Protein AF-A0A971VJX9-F1 (afdb_monomer)

pLDDT: mean 90.26, std 12.74, range [41.47, 98.25]

Radius of gyration: 16.62 Å; Cα contacts (8 Å, |Δi|>4): 174; chains: 1; bounding box: 34×35×49 Å

Structure (mmCIF, N/CA/C/O backbone):
data_AF-A0A971VJX9-F1
#
_entry.id   AF-A0A971VJX9-F1
#
loop_
_atom_site.group_PDB
_atom_site.id
_atom_site.type_symbol
_atom_site.label_atom_id
_atom_site.label_alt_id
_atom_site.label_comp_id
_atom_site.label_asym_id
_atom_site.label_entity_id
_atom_site.label_seq_id
_atom_site.pdbx_PDB_ins_code
_atom_site.Cartn_x
_atom_site.Cartn_y
_atom_site.Cartn_z
_atom_site.occupancy
_atom_site.B_iso_or_eq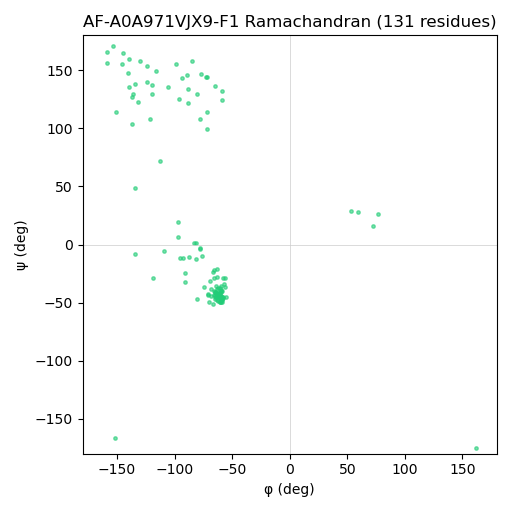uiv
_atom_site.auth_seq_id
_atom_site.auth_comp_id
_atom_site.auth_asym_id
_atom_site.auth_atom_id
_atom_site.pdbx_PDB_model_num
ATOM 1 N N . ARG A 1 1 ? 0.805 -12.327 -1.665 1.00 41.47 1 ARG A N 1
ATOM 2 C CA . ARG A 1 1 ? -0.560 -11.823 -1.393 1.00 41.47 1 ARG A CA 1
ATOM 3 C C . ARG A 1 1 ? -0.485 -11.025 -0.122 1.00 41.47 1 ARG A C 1
ATOM 5 O O . ARG A 1 1 ? -0.266 -11.629 0.917 1.00 41.47 1 ARG A O 1
ATOM 12 N N . ILE A 1 2 ? -0.407 -9.714 -0.258 1.00 41.81 2 ILE A N 1
ATOM 13 C CA . ILE A 1 2 ? 0.174 -8.849 0.754 1.00 41.81 2 ILE A CA 1
ATOM 14 C C . ILE A 1 2 ? -0.530 -7.497 0.624 1.00 41.81 2 ILE A C 1
ATOM 16 O O . ILE A 1 2 ? -0.345 -6.870 -0.411 1.00 41.81 2 ILE A O 1
ATOM 20 N N . PRO A 1 3 ? -1.311 -7.032 1.602 1.00 43.47 3 PRO A N 1
ATOM 21 C CA . PRO A 1 3 ? -1.567 -5.611 1.745 1.00 43.47 3 PRO A CA 1
ATOM 22 C C . PRO A 1 3 ? -0.372 -4.916 2.376 1.00 43.47 3 PRO A C 1
ATOM 24 O O . PRO A 1 3 ? 0.306 -5.531 3.194 1.00 43.47 3 PRO A O 1
ATOM 27 N N . THR A 1 4 ? -0.137 -3.666 1.980 1.00 43.75 4 THR A N 1
ATOM 28 C CA . THR A 1 4 ? 0.813 -2.742 2.608 1.00 43.75 4 THR A CA 1
ATOM 29 C C . THR A 1 4 ? 0.035 -1.695 3.395 1.00 43.75 4 THR A C 1
ATOM 31 O O . THR A 1 4 ? -0.963 -1.180 2.892 1.00 43.75 4 THR A O 1
ATOM 34 N N . PHE A 1 5 ? 0.478 -1.386 4.616 1.00 48.16 5 PHE A N 1
ATOM 35 C CA . PHE A 1 5 ? -0.195 -0.445 5.513 1.00 48.16 5 PHE A CA 1
ATOM 36 C C . PHE A 1 5 ? 0.706 0.739 5.878 1.00 48.16 5 PHE A C 1
ATOM 38 O O . PHE A 1 5 ? 1.831 0.539 6.337 1.00 48.16 5 PHE A O 1
ATOM 45 N N . ILE A 1 6 ? 0.190 1.963 5.719 1.00 50.81 6 ILE A N 1
ATOM 46 C CA . 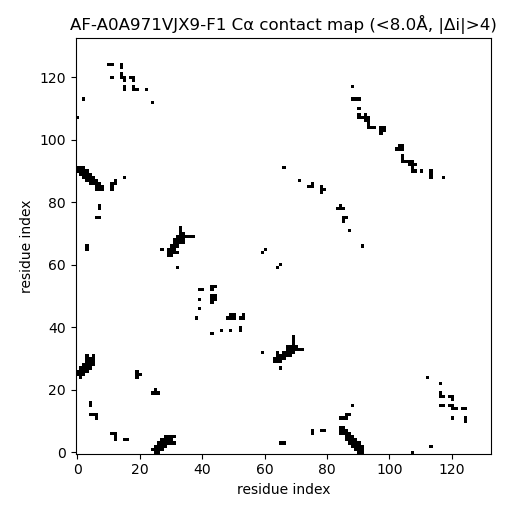ILE A 1 6 ? 0.835 3.226 6.124 1.00 50.81 6 ILE A CA 1
ATOM 47 C C . ILE A 1 6 ? -0.231 4.153 6.706 1.00 50.81 6 ILE A C 1
ATOM 49 O O . ILE A 1 6 ? -1.395 4.108 6.300 1.00 50.81 6 ILE A O 1
ATOM 53 N N . SER A 1 7 ? 0.150 4.984 7.675 1.00 49.06 7 SER A N 1
ATOM 54 C CA . SER A 1 7 ? -0.714 6.030 8.214 1.00 49.06 7 SER A CA 1
ATOM 55 C C . SER A 1 7 ? 0.076 7.136 8.901 1.00 49.06 7 SER A C 1
ATOM 57 O O . SER A 1 7 ? 1.162 6.905 9.427 1.00 49.06 7 SER A O 1
ATOM 59 N N . SER A 1 8 ? -0.538 8.316 8.969 1.00 50.66 8 SER A N 1
ATOM 60 C CA . SER A 1 8 ? -0.103 9.471 9.753 1.00 50.66 8 SER A CA 1
ATOM 61 C C . SER A 1 8 ? -0.378 9.361 11.263 1.00 50.66 8 SER A C 1
ATOM 63 O O . SER A 1 8 ? 0.106 10.194 12.030 1.00 50.66 8 SER A O 1
ATOM 65 N N . ARG A 1 9 ? -1.150 8.364 11.726 1.00 62.94 9 ARG A N 1
ATOM 66 C CA . ARG A 1 9 ? -1.413 8.115 13.157 1.00 62.94 9 ARG A CA 1
ATOM 67 C C . ARG A 1 9 ? -1.406 6.615 13.476 1.00 62.94 9 ARG A C 1
ATOM 69 O O . ARG A 1 9 ? -2.083 5.872 12.772 1.00 62.94 9 ARG A O 1
ATOM 76 N N . PRO A 1 10 ? -0.766 6.158 14.575 1.00 73.31 10 PRO A N 1
ATOM 77 C CA . PRO A 1 10 ? -0.574 4.726 14.848 1.00 73.31 10 PRO A CA 1
ATOM 78 C C . PRO A 1 10 ? -1.859 3.890 14.927 1.00 73.31 10 PRO A C 1
ATOM 80 O O . PRO A 1 10 ? -1.836 2.710 14.598 1.00 73.31 10 PRO A O 1
ATOM 83 N N . ALA A 1 11 ? -2.990 4.485 15.322 1.00 82.94 11 ALA A N 1
ATOM 84 C CA . ALA A 1 11 ? -4.238 3.753 15.552 1.00 82.94 11 ALA A CA 1
ATOM 85 C C . ALA A 1 11 ? -4.796 3.049 14.298 1.00 82.94 11 ALA A C 1
ATOM 87 O O . ALA A 1 11 ? -5.227 1.901 14.377 1.00 82.94 11 ALA A O 1
ATOM 88 N N . VAL A 1 12 ? -4.773 3.707 13.133 1.00 88.38 12 VAL A N 1
ATOM 89 C CA . VAL A 1 12 ? -5.331 3.138 11.891 1.00 88.38 12 VAL A CA 1
ATOM 90 C C . VAL A 1 12 ? -4.546 1.913 11.387 1.00 88.38 12 VAL A C 1
ATOM 92 O O . VAL A 1 12 ? -5.166 0.873 11.173 1.00 88.38 12 VAL A O 1
ATOM 95 N N . PRO A 1 13 ? -3.208 1.955 11.226 1.00 87.81 13 PRO A N 1
ATOM 96 C CA . PRO A 1 13 ? -2.444 0.822 10.721 1.00 87.81 13 PRO A CA 1
ATOM 97 C C . PRO A 1 13 ? -2.415 -0.323 11.736 1.00 87.81 13 PRO A C 1
ATOM 99 O O . PRO A 1 13 ? -2.439 -1.475 11.319 1.00 87.81 13 PRO A O 1
ATOM 102 N N . ILE A 1 14 ? -2.444 -0.042 13.047 1.00 91.12 14 ILE A N 1
ATOM 103 C CA . ILE A 1 14 ? -2.589 -1.081 14.080 1.00 91.12 14 ILE A CA 1
ATOM 104 C C . ILE A 1 14 ? -3.917 -1.824 13.904 1.00 91.12 14 ILE A C 1
ATOM 106 O O . ILE A 1 14 ? -3.917 -3.049 13.814 1.00 91.12 14 ILE A O 1
ATOM 110 N N . SER A 1 15 ? -5.031 -1.100 13.768 1.00 93.81 15 SER A N 1
ATOM 111 C CA . SER A 1 15 ? -6.352 -1.710 13.573 1.00 93.81 15 SER A CA 1
ATOM 112 C C . SER A 1 15 ? -6.438 -2.531 12.272 1.00 93.81 15 SER A C 1
ATOM 114 O O . SER A 1 15 ? -7.039 -3.612 12.239 1.00 93.81 15 SER A O 1
ATOM 116 N N . LEU A 1 16 ? -5.792 -2.066 11.198 1.00 94.00 16 LEU A N 1
ATOM 117 C CA . LEU A 1 16 ? -5.679 -2.813 9.941 1.00 94.00 16 LEU A CA 1
ATOM 118 C C . LEU A 1 16 ? -4.856 -4.100 10.114 1.00 94.00 16 LEU A C 1
ATOM 120 O O . LEU A 1 16 ? -5.273 -5.164 9.653 1.00 94.00 16 LEU A O 1
ATOM 124 N N . ILE A 1 17 ? -3.728 -4.031 10.829 1.00 93.56 17 ILE A N 1
ATOM 125 C CA . ILE A 1 17 ? -2.885 -5.189 11.158 1.00 93.56 17 ILE A CA 1
ATOM 126 C C . ILE A 1 17 ? -3.661 -6.210 11.997 1.00 93.56 17 ILE A C 1
ATOM 128 O O . ILE A 1 17 ? -3.603 -7.405 11.715 1.00 93.56 17 ILE A O 1
ATOM 132 N N . GLU A 1 18 ? -4.398 -5.769 13.015 1.00 94.94 18 GLU A N 1
ATOM 133 C CA . GLU A 1 18 ? -5.230 -6.641 13.853 1.00 94.94 18 GLU A CA 1
ATOM 134 C C . GLU A 1 18 ? -6.314 -7.348 13.034 1.00 94.94 18 GLU A C 1
ATOM 136 O O . GLU A 1 18 ? -6.497 -8.562 13.154 1.00 94.94 18 GLU A O 1
ATOM 141 N N . SER A 1 19 ? -6.975 -6.613 12.138 1.00 95.19 19 SER A N 1
ATOM 142 C CA . SER A 1 19 ? -8.012 -7.151 11.249 1.00 95.19 19 SER A CA 1
ATOM 143 C C . SER A 1 19 ? -7.438 -8.167 10.254 1.00 95.19 19 SER A C 1
ATOM 145 O O . SER A 1 19 ? -8.021 -9.235 10.038 1.00 95.19 19 SER A O 1
ATOM 147 N N . ALA A 1 20 ? -6.248 -7.896 9.708 1.00 93.94 20 ALA A N 1
ATOM 148 C CA . ALA A 1 20 ? -5.530 -8.824 8.837 1.00 93.94 20 ALA A CA 1
ATOM 149 C C . ALA A 1 20 ? -5.079 -10.094 9.584 1.00 93.94 20 ALA A C 1
ATOM 151 O O . ALA A 1 20 ? -5.277 -11.204 9.080 1.00 93.94 20 ALA A O 1
ATOM 152 N N . LYS A 1 21 ? -4.545 -9.953 10.810 1.00 95.00 21 LYS A N 1
ATOM 153 C CA . LYS A 1 21 ? -4.171 -11.078 11.688 1.00 95.00 21 LYS A CA 1
ATOM 154 C C . LYS A 1 21 ? -5.374 -11.964 12.009 1.00 95.00 21 LYS A C 1
ATOM 156 O O . LYS A 1 21 ? -5.282 -13.182 11.861 1.00 95.00 21 LYS A O 1
ATOM 161 N N . LYS A 1 22 ? -6.507 -11.367 12.395 1.00 95.50 22 LYS A N 1
ATOM 162 C CA . LYS A 1 22 ? -7.759 -12.087 12.689 1.00 95.50 22 LYS A CA 1
ATOM 163 C C . LYS A 1 22 ? -8.263 -12.869 11.476 1.00 95.50 22 LYS A C 1
ATOM 165 O O . LYS A 1 22 ? -8.682 -14.014 11.614 1.00 95.50 22 LYS A O 1
ATOM 170 N N . SER A 1 23 ? -8.155 -12.270 10.293 1.00 92.50 23 SER A N 1
ATOM 171 C CA . SER A 1 23 ? -8.557 -12.886 9.024 1.00 92.50 23 SER A CA 1
ATOM 172 C C . SER A 1 23 ? -7.544 -13.908 8.490 1.00 92.50 23 SER A C 1
ATOM 174 O O . SER A 1 23 ? -7.804 -14.543 7.472 1.00 92.50 23 SER A O 1
ATOM 176 N N . LYS A 1 24 ? -6.388 -14.081 9.156 1.00 93.31 24 LYS A N 1
ATOM 177 C CA . LYS A 1 24 ? -5.281 -14.971 8.750 1.00 93.31 24 LYS A CA 1
ATOM 178 C C . LYS A 1 24 ? -4.791 -14.722 7.317 1.00 93.31 24 LYS A C 1
ATOM 180 O O . LYS A 1 24 ? -4.287 -15.626 6.651 1.00 93.31 24 LYS A O 1
ATOM 185 N N . ILE A 1 25 ? -4.920 -13.486 6.841 1.00 89.06 25 ILE A N 1
ATOM 186 C CA . ILE A 1 25 ? -4.453 -13.077 5.516 1.00 89.06 25 ILE A CA 1
ATOM 187 C C . ILE A 1 25 ? -2.997 -12.636 5.645 1.00 89.06 25 ILE A C 1
ATOM 189 O O . ILE A 1 25 ? -2.644 -11.892 6.556 1.00 89.06 25 ILE A O 1
ATOM 193 N N . LYS A 1 26 ? -2.129 -13.088 4.735 1.00 90.62 26 LYS A N 1
ATOM 194 C CA . LYS A 1 26 ? -0.736 -12.626 4.678 1.00 90.62 26 LYS A CA 1
ATOM 195 C C . LYS A 1 26 ? -0.703 -11.137 4.329 1.00 90.62 26 LYS A C 1
ATOM 197 O O . LYS A 1 26 ? -1.396 -10.726 3.407 1.00 90.62 26 LYS A O 1
ATOM 202 N N . TYR A 1 27 ? 0.131 -10.365 5.023 1.00 91.81 27 TYR A N 1
ATOM 203 C CA . TYR A 1 27 ? 0.296 -8.924 4.822 1.00 91.81 27 TYR A CA 1
ATOM 204 C C . TYR A 1 27 ? 1.735 -8.455 5.047 1.00 91.81 27 TYR A C 1
ATOM 206 O O . TYR A 1 27 ? 2.550 -9.183 5.617 1.00 91.81 27 TYR A O 1
ATOM 214 N N . HIS A 1 28 ? 2.039 -7.241 4.588 1.00 92.81 28 HIS A N 1
ATOM 215 C CA . HIS A 1 28 ? 3.284 -6.513 4.823 1.00 92.81 28 HIS A CA 1
ATOM 216 C C . HIS A 1 28 ? 2.947 -5.099 5.311 1.00 92.81 28 HIS A C 1
ATOM 218 O O . HIS A 1 28 ? 1.839 -4.594 5.175 1.00 92.81 28 HIS A O 1
ATOM 224 N N . VAL A 1 29 ? 3.889 -4.463 5.982 1.00 91.81 29 VAL A N 1
ATOM 225 C CA . VAL A 1 29 ? 3.726 -3.114 6.525 1.00 91.81 29 VAL A CA 1
ATOM 226 C C . VAL A 1 29 ? 5.011 -2.392 6.184 1.00 91.81 29 VAL A C 1
ATOM 228 O O . VAL A 1 29 ? 6.085 -2.935 6.434 1.00 91.81 29 VAL A O 1
ATOM 231 N N . GLY A 1 30 ? 4.917 -1.211 5.588 1.00 91.31 30 GLY A N 1
ATOM 232 C CA . GLY A 1 30 ? 6.095 -0.483 5.137 1.00 91.31 30 GLY A CA 1
ATOM 233 C C . GLY A 1 30 ? 5.743 0.592 4.125 1.00 91.31 30 GLY A C 1
ATOM 234 O O . GLY A 1 30 ? 4.572 0.836 3.858 1.00 91.31 30 GLY A O 1
ATOM 235 N N . VAL A 1 31 ? 6.772 1.236 3.585 1.00 93.00 31 VAL A N 1
ATOM 236 C CA . VAL A 1 31 ? 6.639 2.379 2.677 1.00 93.00 31 VAL A CA 1
ATOM 237 C C . VAL A 1 31 ? 6.129 1.936 1.301 1.00 93.00 31 VAL A C 1
ATOM 239 O O . VAL A 1 31 ? 6.485 0.865 0.813 1.00 93.00 31 VAL A O 1
ATOM 242 N N . ILE A 1 32 ? 5.305 2.780 0.683 1.00 95.06 32 ILE A N 1
ATOM 243 C CA . ILE A 1 32 ? 4.831 2.678 -0.699 1.00 95.06 32 ILE A CA 1
ATOM 244 C C . ILE A 1 32 ? 5.195 3.971 -1.415 1.00 95.06 32 ILE A C 1
ATOM 246 O O . ILE A 1 32 ? 5.324 5.025 -0.788 1.00 95.06 32 ILE A O 1
ATOM 250 N N . GLN A 1 33 ? 5.344 3.882 -2.725 1.00 97.06 33 GLN A N 1
ATOM 251 C CA . GLN A 1 33 ? 5.601 5.026 -3.576 1.00 97.06 33 GLN A CA 1
ATOM 252 C C . GLN A 1 33 ? 4.282 5.515 -4.178 1.00 97.06 33 GLN A C 1
ATOM 254 O O . GLN A 1 33 ? 3.586 4.742 -4.827 1.00 97.06 33 GLN A O 1
ATOM 259 N N . SER A 1 34 ? 3.973 6.799 -3.991 1.00 97.25 34 SER A N 1
ATOM 260 C CA . SER A 1 34 ? 2.911 7.485 -4.736 1.00 97.25 34 SER A CA 1
ATOM 261 C C . SER A 1 34 ? 3.498 8.180 -5.963 1.00 97.25 34 SER A C 1
ATOM 263 O O . SER A 1 34 ? 4.607 8.723 -5.903 1.00 97.25 34 SER A O 1
ATOM 265 N N . LYS A 1 35 ? 2.756 8.192 -7.069 1.00 97.62 35 LYS A N 1
ATOM 266 C CA . LYS A 1 35 ? 3.142 8.847 -8.328 1.00 97.62 35 LYS A CA 1
ATOM 267 C C . LYS A 1 35 ? 1.921 9.419 -9.048 1.00 97.62 35 LYS A C 1
ATOM 269 O O . LYS A 1 35 ? 0.834 8.869 -8.940 1.00 97.62 35 LYS A O 1
ATOM 274 N N . ASP A 1 36 ? 2.141 10.431 -9.883 1.00 97.69 36 ASP A N 1
ATOM 275 C CA . ASP A 1 36 ? 1.070 11.043 -10.688 1.00 97.69 36 ASP A CA 1
ATOM 276 C C . ASP A 1 36 ? 0.971 10.463 -12.110 1.00 97.69 36 ASP A C 1
ATOM 278 O O . ASP A 1 36 ? 0.003 10.708 -12.825 1.00 97.69 36 ASP A O 1
ATOM 282 N N . SER A 1 37 ? 1.970 9.687 -12.544 1.00 97.00 37 SER A N 1
ATOM 283 C CA . SER A 1 37 ? 2.012 9.088 -13.882 1.00 97.00 37 SER A CA 1
ATOM 284 C C . SER A 1 37 ? 2.108 7.573 -13.798 1.00 97.00 37 SER A C 1
ATOM 286 O O . SER A 1 37 ? 3.164 7.024 -13.484 1.00 97.00 37 SER A O 1
ATOM 288 N N . PHE A 1 38 ? 1.009 6.896 -14.134 1.00 96.50 38 PHE A N 1
ATOM 289 C CA . PHE A 1 38 ? 0.961 5.438 -14.243 1.00 96.50 38 PHE A CA 1
ATOM 290 C C . PHE A 1 38 ? 1.955 4.909 -15.288 1.00 96.50 38 PHE A C 1
ATOM 292 O O . PHE A 1 38 ? 2.774 4.043 -14.997 1.00 96.50 38 PHE A O 1
ATOM 299 N N . TYR A 1 39 ? 1.958 5.488 -16.493 1.00 97.19 39 TYR A N 1
ATOM 300 C CA . TYR A 1 39 ? 2.873 5.067 -17.562 1.00 97.19 39 TYR A CA 1
ATOM 301 C C . TYR A 1 39 ? 4.345 5.358 -17.243 1.00 97.19 39 TYR A C 1
ATOM 303 O O . TYR A 1 39 ? 5.221 4.642 -17.724 1.00 97.19 39 TYR A O 1
ATOM 311 N N . GLY A 1 40 ? 4.615 6.327 -16.361 1.00 97.25 40 GLY A N 1
ATOM 312 C CA . GLY A 1 40 ? 5.960 6.586 -15.853 1.00 97.25 40 GLY A CA 1
ATOM 313 C C . GLY A 1 40 ? 6.538 5.449 -15.001 1.00 97.25 40 GLY A C 1
ATOM 314 O O . GLY A 1 40 ? 7.755 5.359 -14.891 1.00 97.25 40 GLY A O 1
ATOM 315 N N . GLU A 1 41 ? 5.704 4.579 -14.420 1.00 95.94 41 GLU A N 1
ATOM 316 C CA . GLU A 1 41 ? 6.156 3.370 -13.710 1.00 95.94 41 GLU A CA 1
ATOM 317 C C . GLU A 1 41 ? 6.480 2.226 -14.675 1.00 95.94 41 GLU A C 1
ATOM 319 O O . GLU A 1 41 ? 7.520 1.583 -14.540 1.00 95.94 41 GLU A O 1
ATOM 324 N N . HIS A 1 42 ? 5.593 1.963 -15.639 1.00 95.12 42 HIS A N 1
ATOM 325 C CA . HIS A 1 42 ? 5.685 0.765 -16.478 1.00 95.12 42 HIS A CA 1
ATOM 326 C C . HIS A 1 42 ? 6.494 0.947 -17.763 1.00 95.12 42 HIS A C 1
ATOM 328 O O . HIS A 1 42 ? 6.964 -0.040 -18.321 1.00 95.12 42 HIS A O 1
ATOM 334 N N . GLN A 1 43 ? 6.617 2.177 -18.267 1.00 96.12 43 GLN A N 1
ATOM 335 C CA . GLN A 1 43 ? 7.357 2.491 -19.496 1.00 96.12 43 GLN A CA 1
ATOM 336 C C . GLN A 1 43 ? 8.269 3.716 -19.310 1.00 96.12 43 GLN A C 1
ATOM 338 O O . GLN A 1 43 ? 8.229 4.641 -20.133 1.00 96.12 43 GLN A O 1
ATOM 343 N N . PRO A 1 44 ? 9.076 3.780 -18.229 1.00 96.69 44 PRO A N 1
ATOM 344 C CA . PRO A 1 44 ? 9.871 4.961 -17.898 1.00 96.69 44 PRO A CA 1
ATOM 345 C C . PRO A 1 44 ? 10.810 5.378 -19.038 1.00 96.69 44 PRO A C 1
ATOM 347 O O . PRO A 1 44 ? 11.003 6.569 -19.265 1.00 96.69 44 PRO A O 1
ATOM 350 N N . GLU A 1 45 ? 11.340 4.426 -19.807 1.00 96.50 45 GLU A N 1
ATOM 351 C CA . GLU A 1 45 ? 12.237 4.648 -20.944 1.00 96.50 45 GLU A CA 1
ATOM 352 C C . GLU A 1 45 ? 11.607 5.428 -22.108 1.00 96.50 45 GLU A C 1
ATOM 354 O O . GLU A 1 45 ? 12.332 6.031 -22.899 1.00 96.50 45 GLU A O 1
ATOM 359 N N . LYS A 1 46 ? 10.271 5.455 -22.208 1.00 96.94 46 LYS A N 1
ATOM 360 C CA . LYS A 1 46 ? 9.546 6.196 -23.254 1.00 96.94 46 LYS A CA 1
ATOM 361 C C . LYS A 1 46 ? 9.268 7.650 -22.879 1.00 96.94 46 LYS A C 1
ATOM 363 O O . LYS A 1 46 ? 8.828 8.426 -23.727 1.00 96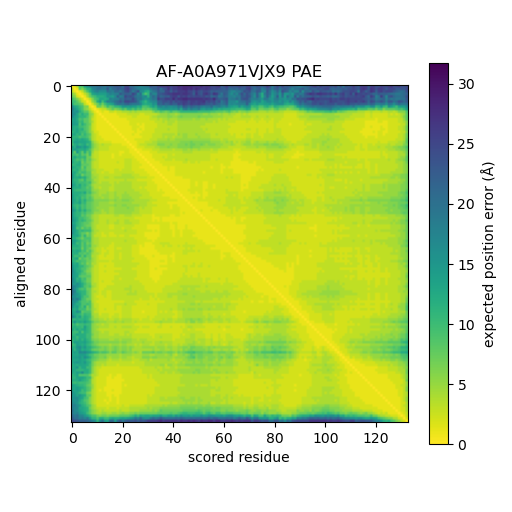.94 46 LYS A O 1
ATOM 368 N N . HIS A 1 47 ? 9.490 8.029 -21.623 1.00 96.56 47 HIS A N 1
ATOM 369 C CA . HIS A 1 47 ? 9.234 9.385 -21.152 1.00 96.56 47 HIS A CA 1
ATOM 370 C C . HIS A 1 47 ? 10.466 10.288 -21.338 1.00 96.56 47 HIS A C 1
ATOM 372 O O . HIS A 1 47 ? 11.593 9.838 -21.124 1.00 96.56 47 HIS A O 1
ATOM 378 N N . PRO A 1 48 ? 10.287 11.594 -21.633 1.00 97.88 48 PRO A N 1
ATOM 379 C CA . PRO A 1 48 ? 11.404 12.543 -21.752 1.00 97.88 48 PRO A CA 1
ATOM 380 C C . PRO A 1 48 ? 12.300 12.611 -20.505 1.00 97.88 48 PRO A C 1
ATOM 382 O O . PRO A 1 48 ? 13.498 12.861 -20.605 1.00 97.88 48 PRO A O 1
ATOM 385 N N . VAL A 1 49 ? 11.723 12.345 -19.330 1.00 97.56 49 VAL A N 1
ATOM 386 C CA . VAL A 1 49 ? 12.410 12.302 -18.028 1.00 97.56 49 VAL A CA 1
ATOM 387 C C . VAL A 1 49 ? 12.799 10.877 -17.600 1.00 97.56 49 VAL A C 1
ATOM 389 O O . VAL A 1 49 ? 13.057 10.623 -16.426 1.00 97.56 49 VAL A O 1
ATOM 392 N N . GLY A 1 50 ? 12.865 9.923 -18.535 1.00 97.62 50 GLY A N 1
ATOM 393 C CA . GLY A 1 50 ? 13.046 8.498 -18.237 1.00 97.62 50 GLY A CA 1
ATOM 394 C C . GLY A 1 50 ? 14.288 8.159 -17.411 1.00 97.62 50 GLY A C 1
ATOM 395 O O . GLY A 1 50 ? 14.217 7.331 -16.506 1.00 97.62 50 GLY A O 1
ATOM 396 N N . LYS A 1 51 ? 15.408 8.862 -17.637 1.00 98.06 51 LYS A N 1
ATOM 397 C CA . LYS A 1 51 ? 16.634 8.694 -16.832 1.00 98.06 51 LYS A CA 1
ATOM 398 C C . LYS A 1 51 ? 16.399 8.973 -15.344 1.00 98.06 51 LYS A C 1
ATOM 400 O O . LYS A 1 51 ? 16.927 8.263 -14.492 1.00 98.06 51 LYS A O 1
ATOM 405 N N . GLU A 1 52 ? 15.605 9.994 -15.030 1.00 98.00 52 GLU A N 1
ATOM 406 C CA . GLU A 1 52 ? 15.262 10.342 -13.651 1.00 98.00 52 GLU A CA 1
ATOM 407 C C . GLU A 1 52 ? 14.315 9.306 -13.039 1.00 98.00 52 GLU A C 1
ATOM 409 O O . GLU A 1 52 ? 14.528 8.881 -11.904 1.00 98.00 52 GLU A O 1
ATOM 414 N N . LEU A 1 53 ? 13.302 8.867 -13.798 1.00 98.25 53 LEU A N 1
ATOM 415 C CA . LEU A 1 53 ? 12.333 7.864 -13.345 1.00 98.25 53 LEU A CA 1
ATOM 416 C C . LEU A 1 53 ? 13.020 6.546 -12.975 1.00 98.25 53 LEU A C 1
ATOM 418 O O . LEU A 1 53 ? 12.777 6.023 -11.891 1.00 98.25 53 LEU A O 1
ATOM 422 N N . ILE A 1 54 ? 13.926 6.058 -13.828 1.00 97.94 54 ILE A N 1
ATOM 423 C CA . ILE A 1 54 ? 14.691 4.825 -13.586 1.00 97.94 54 ILE A CA 1
ATOM 424 C C . ILE A 1 54 ? 15.578 4.974 -12.343 1.00 97.94 54 ILE A C 1
ATOM 426 O O . ILE A 1 54 ? 15.534 4.128 -11.452 1.00 97.94 54 ILE A O 1
ATOM 430 N N . SER A 1 55 ? 16.318 6.082 -12.231 1.00 98.19 55 SER A N 1
ATOM 431 C CA . SER A 1 55 ? 17.182 6.350 -11.072 1.00 98.19 55 SER A CA 1
ATOM 432 C C . SER A 1 55 ? 16.393 6.387 -9.754 1.00 98.19 55 SER A C 1
ATOM 434 O O . SER A 1 55 ? 16.767 5.748 -8.767 1.00 98.19 55 SER A O 1
ATOM 436 N N . LYS A 1 56 ? 15.241 7.072 -9.738 1.00 98.06 56 LYS A N 1
ATOM 437 C CA . LYS A 1 56 ? 14.349 7.110 -8.570 1.00 98.06 56 LYS A CA 1
ATOM 438 C C . LYS A 1 56 ? 13.761 5.736 -8.255 1.00 98.06 56 LYS A C 1
ATOM 440 O O . LYS A 1 56 ? 13.676 5.377 -7.085 1.00 98.06 56 LYS A O 1
ATOM 445 N N . TRP A 1 57 ? 13.367 4.970 -9.269 1.00 97.62 57 TR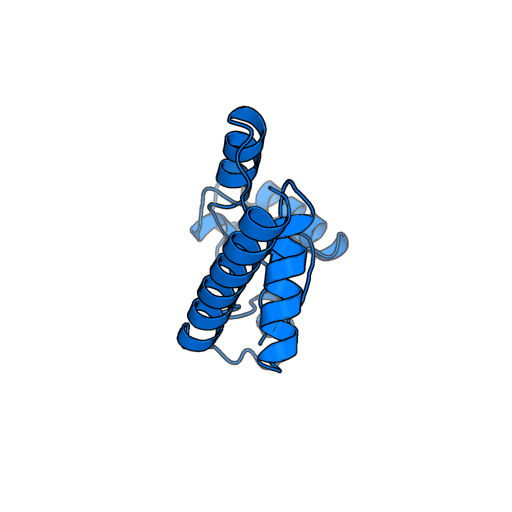P A N 1
ATOM 446 C CA . TRP A 1 57 ? 12.828 3.621 -9.099 1.00 97.62 57 TRP A CA 1
ATOM 447 C C . TRP A 1 57 ? 13.825 2.682 -8.410 1.00 97.62 57 TRP A C 1
ATOM 449 O O . TRP A 1 57 ? 13.484 2.037 -7.419 1.00 97.62 57 TRP A O 1
ATOM 459 N N . GLU A 1 58 ? 15.084 2.679 -8.851 1.00 97.50 58 GLU A N 1
ATOM 460 C CA . GLU A 1 58 ? 16.147 1.908 -8.195 1.00 97.50 58 GLU A CA 1
ATOM 461 C C . GLU A 1 58 ? 16.355 2.323 -6.734 1.00 97.50 58 GLU A C 1
ATOM 463 O O . GLU A 1 58 ? 16.578 1.471 -5.869 1.00 97.50 58 GLU A O 1
ATOM 468 N N . ALA A 1 59 ? 16.269 3.625 -6.440 1.00 98.12 59 ALA A N 1
ATOM 469 C CA . ALA A 1 59 ? 16.352 4.119 -5.072 1.00 98.12 59 ALA A CA 1
ATOM 470 C C . ALA A 1 59 ? 15.192 3.588 -4.212 1.00 98.12 59 ALA A C 1
ATOM 472 O O . ALA A 1 59 ? 15.434 3.111 -3.103 1.00 98.12 59 ALA A O 1
ATOM 473 N N . TRP A 1 60 ? 13.953 3.602 -4.718 1.00 97.56 60 TRP A N 1
ATOM 474 C CA . TRP A 1 60 ? 12.791 3.059 -4.002 1.00 97.56 60 TRP A CA 1
ATOM 475 C C . TRP A 1 60 ? 12.962 1.582 -3.648 1.00 97.56 60 TRP A C 1
ATOM 477 O O . TRP A 1 60 ? 12.720 1.206 -2.500 1.00 97.56 60 TRP A O 1
ATOM 487 N N . ILE A 1 61 ? 13.436 0.766 -4.593 1.00 95.62 61 ILE A N 1
ATOM 488 C CA . ILE A 1 61 ? 13.712 -0.658 -4.354 1.00 95.62 61 ILE A CA 1
ATOM 489 C C . ILE A 1 61 ? 14.775 -0.822 -3.260 1.00 95.62 61 ILE A C 1
ATOM 491 O O . ILE A 1 61 ? 14.555 -1.549 -2.292 1.00 95.62 61 ILE A O 1
ATOM 495 N N . LYS A 1 62 ? 15.907 -0.109 -3.362 1.00 97.44 62 LYS A N 1
ATOM 496 C CA . LYS A 1 62 ? 17.009 -0.188 -2.380 1.00 97.44 62 LYS A CA 1
ATOM 497 C C . LYS A 1 62 ? 16.604 0.283 -0.979 1.00 97.4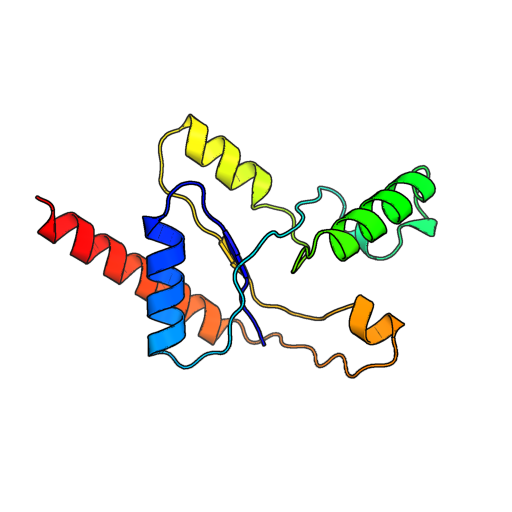4 62 LYS A C 1
ATOM 499 O O . LYS A 1 62 ? 17.160 -0.198 0.003 1.00 97.44 62 LYS A O 1
ATOM 504 N N . MET A 1 63 ? 15.633 1.190 -0.877 1.00 96.88 63 MET A N 1
ATOM 505 C CA . MET A 1 63 ? 15.067 1.654 0.396 1.00 96.88 63 MET A CA 1
ATOM 506 C C . MET A 1 63 ? 13.981 0.724 0.966 1.00 96.88 63 MET A C 1
ATOM 508 O O . MET A 1 63 ? 13.421 1.019 2.021 1.00 96.88 63 MET A O 1
ATOM 512 N N . GLY A 1 64 ? 13.667 -0.391 0.298 1.00 94.94 64 GLY A N 1
ATOM 513 C CA . GLY A 1 64 ? 12.671 -1.354 0.770 1.00 94.94 64 GLY A CA 1
ATOM 514 C C . GLY A 1 64 ? 11.221 -0.911 0.559 1.00 94.94 64 GLY A C 1
ATOM 515 O O . GLY A 1 64 ? 10.337 -1.340 1.302 1.00 94.94 64 GLY A O 1
ATOM 516 N N . CYS A 1 65 ? 10.961 -0.052 -0.432 1.00 95.62 65 CYS A N 1
ATOM 517 C CA . CYS A 1 65 ? 9.600 0.280 -0.848 1.00 95.62 65 CYS A CA 1
ATOM 518 C C . CYS A 1 65 ? 8.852 -0.993 -1.281 1.00 95.62 65 CYS A C 1
ATOM 520 O O . CYS A 1 65 ? 9.373 -1.804 -2.045 1.00 95.62 65 CYS A O 1
ATOM 522 N N . LEU A 1 66 ? 7.631 -1.182 -0.779 1.00 94.69 66 LEU A N 1
ATOM 523 C CA . LEU A 1 66 ? 6.888 -2.436 -0.926 1.00 94.69 66 LEU A CA 1
ATOM 524 C C . LEU A 1 66 ? 5.990 -2.479 -2.161 1.00 94.69 66 LEU A C 1
ATOM 526 O O . LEU A 1 66 ? 5.713 -3.560 -2.679 1.00 94.69 66 LEU A O 1
ATOM 530 N N . ALA A 1 67 ? 5.459 -1.329 -2.566 1.00 94.69 67 ALA A N 1
ATOM 531 C CA . ALA A 1 67 ? 4.481 -1.222 -3.639 1.00 94.69 67 ALA A CA 1
ATOM 532 C C . ALA A 1 67 ? 4.460 0.197 -4.214 1.00 94.69 67 ALA A C 1
ATOM 534 O O . ALA A 1 67 ? 4.964 1.140 -3.600 1.00 94.69 67 ALA A O 1
ATOM 535 N N . SER A 1 68 ? 3.827 0.333 -5.374 1.00 96.19 68 SER A N 1
ATOM 536 C CA . SER A 1 68 ? 3.574 1.602 -6.041 1.00 96.19 68 SER A CA 1
ATOM 537 C C . SER A 1 68 ? 2.068 1.811 -6.213 1.00 96.19 68 SER A C 1
ATOM 539 O O . SER A 1 68 ? 1.341 0.877 -6.546 1.00 96.19 68 SER A O 1
ATOM 541 N N . GLU A 1 69 ? 1.596 3.026 -5.956 1.00 96.00 69 GLU A N 1
ATOM 542 C CA . GLU A 1 69 ? 0.203 3.474 -6.087 1.00 96.00 69 GLU A CA 1
ATOM 543 C C . GLU A 1 69 ? 0.172 4.986 -6.384 1.00 96.00 69 GLU A C 1
ATOM 545 O O . GLU A 1 69 ? 1.195 5.520 -6.819 1.00 96.00 69 GLU A O 1
ATOM 550 N N . MET A 1 70 ? -0.971 5.676 -6.280 1.00 98.12 70 MET A N 1
ATOM 551 C CA . MET A 1 70 ? -1.096 7.050 -6.799 1.00 98.12 70 MET A CA 1
ATOM 552 C C . MET A 1 70 ? -1.782 8.048 -5.848 1.00 98.12 70 MET A C 1
ATOM 554 O O . MET A 1 70 ? -1.752 9.246 -6.109 1.00 98.12 70 MET A O 1
ATOM 558 N N . GLU A 1 71 ? -2.351 7.620 -4.720 1.00 97.31 71 GLU A N 1
ATOM 559 C CA . GLU A 1 71 ? -3.263 8.456 -3.925 1.00 97.31 71 GLU A CA 1
ATOM 560 C C . GLU A 1 71 ? -2.765 8.733 -2.496 1.00 97.31 71 GLU A C 1
ATOM 562 O O . GLU A 1 71 ? -3.087 9.765 -1.895 1.00 97.31 71 GLU A O 1
ATOM 567 N N . SER A 1 72 ? -1.984 7.824 -1.916 1.00 94.62 72 SER A N 1
ATOM 568 C CA . SER A 1 72 ? -1.752 7.773 -0.469 1.00 94.62 72 SER A CA 1
ATOM 569 C C . SER A 1 72 ? -0.932 8.947 0.057 1.00 94.62 72 SER A C 1
ATOM 571 O O . SER A 1 72 ? -1.242 9.462 1.133 1.00 94.62 72 SER A O 1
ATOM 573 N N . ALA A 1 73 ? 0.078 9.418 -0.684 1.00 95.12 73 ALA A N 1
ATOM 574 C CA . ALA A 1 73 ? 0.865 10.586 -0.284 1.00 95.12 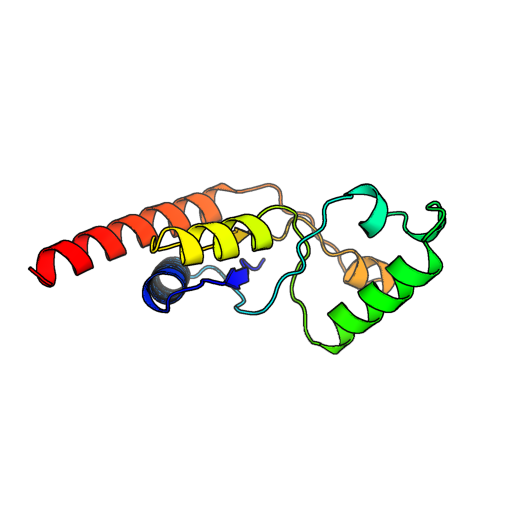73 ALA A CA 1
ATOM 575 C C . ALA A 1 73 ? -0.019 11.829 -0.105 1.00 95.12 73 ALA A C 1
ATOM 577 O O . ALA A 1 73 ? 0.056 12.493 0.932 1.00 95.12 73 ALA A O 1
ATOM 578 N N . ALA A 1 74 ? -0.903 12.108 -1.068 1.00 96.31 74 ALA A N 1
ATOM 579 C CA . ALA A 1 74 ? -1.829 13.233 -0.985 1.00 96.31 74 ALA A CA 1
ATOM 580 C C . ALA A 1 74 ? -2.786 13.070 0.207 1.00 96.31 74 ALA A C 1
ATOM 582 O O . ALA A 1 74 ? -2.905 13.974 1.037 1.00 96.31 74 ALA A O 1
ATOM 583 N N . LEU A 1 75 ? -3.399 11.889 0.355 1.00 95.25 75 LEU A N 1
ATOM 584 C CA . LEU A 1 75 ? -4.330 11.602 1.449 1.00 95.25 75 LEU A CA 1
ATOM 585 C C . LEU A 1 75 ? -3.682 11.740 2.833 1.00 95.25 75 LEU A C 1
ATOM 587 O O . LEU A 1 75 ? -4.302 12.294 3.744 1.00 95.25 75 LEU A O 1
ATOM 591 N N . PHE A 1 76 ? -2.441 11.282 3.016 1.00 91.19 76 PHE A N 1
ATOM 592 C CA . PHE A 1 76 ? -1.749 11.413 4.298 1.00 91.19 76 PHE A CA 1
ATOM 593 C C . PHE A 1 76 ? -1.401 12.862 4.623 1.00 91.19 76 PHE A C 1
ATOM 595 O O . PHE A 1 76 ? -1.666 13.292 5.746 1.00 91.19 76 PHE A O 1
ATOM 602 N N . ILE A 1 77 ? -0.885 13.633 3.662 1.00 92.62 77 ILE A N 1
ATOM 603 C CA . ILE A 1 77 ? -0.554 15.048 3.880 1.00 92.62 77 ILE A CA 1
ATOM 604 C C . ILE A 1 77 ? -1.817 15.870 4.156 1.00 92.62 77 ILE A C 1
ATOM 606 O O . ILE A 1 77 ? -1.871 16.612 5.142 1.00 92.62 77 ILE A O 1
ATOM 610 N N . THR A 1 78 ? -2.872 15.700 3.355 1.00 94.62 78 THR A N 1
ATOM 611 C CA . THR A 1 78 ? -4.154 16.374 3.592 1.00 94.62 78 THR A CA 1
ATOM 612 C C . THR A 1 78 ? -4.763 15.944 4.925 1.00 94.62 78 THR A C 1
ATOM 614 O O . THR A 1 78 ? -5.218 16.792 5.692 1.00 94.62 78 THR A O 1
ATOM 617 N N . GLY A 1 79 ? -4.725 14.652 5.253 1.00 91.25 79 GLY A N 1
ATOM 618 C CA . GLY A 1 79 ? -5.213 14.123 6.523 1.00 91.25 79 GLY A CA 1
ATOM 619 C C . GLY A 1 79 ? -4.497 14.721 7.733 1.00 91.25 79 GLY A C 1
ATOM 620 O O . GLY A 1 79 ? -5.149 15.154 8.685 1.00 91.25 79 GLY A O 1
ATOM 621 N N . MET A 1 80 ? -3.165 14.818 7.664 1.00 89.38 80 MET A N 1
ATOM 622 C CA . MET A 1 80 ? -2.337 15.473 8.679 1.00 89.38 80 MET A CA 1
ATOM 623 C C . MET A 1 80 ? -2.727 16.940 8.858 1.00 89.38 80 MET A C 1
ATOM 625 O O . MET A 1 80 ? -2.992 17.364 9.983 1.00 89.38 80 MET A O 1
ATOM 629 N N . TYR A 1 81 ? -2.834 17.694 7.760 1.00 91.75 81 TYR A N 1
ATOM 630 C CA . TYR A 1 81 ? -3.229 19.103 7.792 1.00 91.75 81 TYR A CA 1
ATOM 631 C C . TYR A 1 81 ? -4.631 19.303 8.389 1.00 91.75 81 TYR A C 1
ATOM 633 O O . TYR A 1 81 ? -4.839 20.157 9.251 1.00 91.75 81 TYR A O 1
ATOM 641 N N . ARG A 1 82 ? -5.596 18.468 7.985 1.00 94.75 82 ARG A N 1
ATOM 642 C CA . ARG A 1 82 ? -6.984 18.497 8.477 1.00 94.75 82 ARG A CA 1
ATOM 643 C C . ARG A 1 82 ? -7.160 17.859 9.857 1.00 94.75 82 ARG A C 1
ATOM 645 O O . ARG A 1 82 ? -8.265 17.888 10.390 1.00 94.75 82 ARG A O 1
ATOM 652 N N . LYS A 1 83 ? -6.092 17.303 10.441 1.00 89.75 83 LYS A N 1
ATOM 653 C CA . LYS A 1 83 ? -6.079 16.600 11.733 1.00 89.75 83 LYS A CA 1
ATOM 654 C C . LYS A 1 83 ? -7.013 15.383 11.793 1.00 89.75 83 LYS A C 1
ATOM 656 O O . LYS A 1 83 ? -7.423 14.990 12.888 1.00 89.75 83 LYS A O 1
ATOM 661 N N . VAL A 1 84 ? -7.290 14.737 10.660 1.00 90.81 84 VAL A N 1
ATOM 662 C CA . VAL A 1 84 ? -8.103 13.510 10.580 1.00 90.81 84 VAL A CA 1
ATOM 663 C C . VAL A 1 84 ? -7.219 12.262 10.501 1.00 90.81 84 VAL A C 1
ATOM 665 O O . VAL A 1 84 ? -6.053 12.325 10.115 1.00 90.81 84 VAL A O 1
ATOM 668 N N . LYS A 1 85 ? -7.752 11.115 10.930 1.00 89.06 85 LYS A N 1
ATOM 669 C CA . LYS A 1 85 ? -7.060 9.822 10.845 1.00 89.06 85 LYS A CA 1
ATOM 670 C C . LYS A 1 85 ? -7.202 9.277 9.419 1.00 89.06 85 LYS A C 1
ATOM 672 O O . LYS A 1 85 ? -8.314 9.213 8.910 1.00 89.06 85 LYS A O 1
ATOM 677 N N . VAL A 1 86 ? -6.096 8.875 8.797 1.00 91.94 86 VAL A N 1
ATOM 678 C CA . VAL A 1 86 ? -6.073 8.319 7.432 1.00 91.94 86 VAL A CA 1
ATOM 679 C C . VAL A 1 86 ? -5.201 7.074 7.425 1.00 91.94 86 VAL A C 1
ATOM 681 O O . VAL A 1 86 ? -4.139 7.080 8.041 1.00 91.94 86 VAL A O 1
ATOM 684 N N . GLY A 1 87 ? -5.618 6.020 6.735 1.00 90.69 87 GLY A N 1
ATOM 685 C CA . GLY A 1 87 ? -4.811 4.824 6.502 1.00 90.69 87 GLY A CA 1
ATOM 686 C C . GLY A 1 87 ? -5.000 4.325 5.079 1.00 90.69 87 GLY A C 1
ATOM 687 O O . GLY A 1 87 ? -5.993 4.658 4.437 1.00 90.69 87 GLY A O 1
ATOM 688 N N . CYS A 1 88 ? -4.044 3.536 4.603 1.00 91.12 88 CYS A N 1
ATOM 689 C CA . CYS A 1 88 ? -4.104 2.895 3.296 1.00 91.12 88 CYS A CA 1
ATOM 690 C C . CYS A 1 88 ? -3.953 1.379 3.446 1.00 91.12 88 CYS A C 1
ATOM 692 O O . CYS A 1 88 ? -3.153 0.912 4.260 1.00 91.12 88 CYS A O 1
ATOM 694 N N . CYS A 1 89 ? -4.725 0.628 2.664 1.00 91.50 89 CYS A N 1
ATOM 695 C CA . CYS A 1 89 ? -4.582 -0.808 2.480 1.00 91.50 89 CYS A CA 1
ATOM 696 C C . CYS A 1 89 ? -4.744 -1.139 0.995 1.00 91.50 89 CYS A C 1
ATOM 698 O O . CYS A 1 89 ? -5.734 -0.765 0.371 1.00 91.50 89 CYS A O 1
ATOM 700 N N . LEU A 1 90 ? -3.772 -1.849 0.430 1.00 92.62 90 LEU A N 1
ATOM 701 C CA . LEU A 1 90 ? -3.712 -2.120 -1.007 1.00 92.62 90 LEU A CA 1
ATOM 702 C C . LEU A 1 90 ? -3.845 -3.609 -1.292 1.00 92.62 90 LEU A C 1
ATOM 704 O O . LEU A 1 90 ? -3.380 -4.441 -0.517 1.00 92.62 90 LEU A O 1
ATOM 708 N N . LEU A 1 91 ? -4.414 -3.960 -2.438 1.00 93.19 91 LEU A N 1
ATOM 709 C CA . LEU A 1 91 ? -4.235 -5.287 -3.012 1.00 93.19 91 LEU A CA 1
ATOM 710 C C . LEU A 1 91 ? -2.979 -5.267 -3.890 1.00 93.19 91 LEU A C 1
ATOM 712 O O . LEU A 1 91 ? -2.915 -4.507 -4.850 1.00 93.19 91 LEU A O 1
ATOM 716 N N . VAL A 1 92 ? -1.997 -6.127 -3.605 1.00 91.38 92 VAL A N 1
ATOM 717 C CA . VAL A 1 92 ? -0.893 -6.368 -4.550 1.00 91.38 92 VAL A CA 1
ATOM 718 C C . VAL A 1 92 ? -1.434 -7.171 -5.728 1.00 91.38 92 VAL A C 1
ATOM 720 O O . VAL A 1 92 ? -1.605 -8.390 -5.627 1.00 91.38 92 VAL A O 1
AT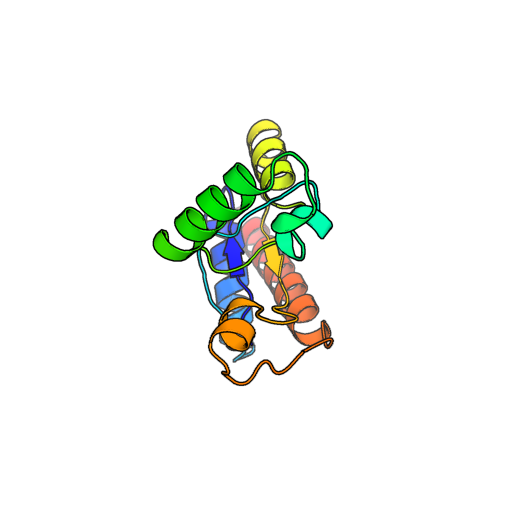OM 723 N N . LEU A 1 93 ? -1.720 -6.450 -6.812 1.00 91.75 93 LEU A N 1
ATOM 724 C CA . LEU A 1 93 ? -2.252 -6.984 -8.060 1.00 91.75 93 LEU A CA 1
ATOM 725 C C . LEU A 1 93 ? -1.209 -7.826 -8.793 1.00 91.75 93 LEU A C 1
ATOM 727 O O . LEU A 1 93 ? -1.495 -8.952 -9.175 1.00 91.75 93 LEU A O 1
ATOM 731 N N . ALA A 1 94 ? -0.003 -7.285 -8.955 1.00 92.38 94 ALA A N 1
ATOM 732 C CA . ALA A 1 94 ? 1.126 -7.889 -9.653 1.00 92.38 94 ALA A CA 1
ATOM 733 C C . ALA A 1 94 ? 2.443 -7.326 -9.091 1.00 92.38 94 ALA A C 1
ATOM 735 O O . ALA A 1 94 ? 2.434 -6.384 -8.297 1.00 92.38 94 ALA A O 1
ATOM 736 N N . ASN A 1 95 ? 3.580 -7.901 -9.483 1.00 94.56 95 ASN A N 1
ATOM 737 C CA . ASN A 1 95 ? 4.904 -7.409 -9.114 1.00 94.56 95 ASN A CA 1
ATOM 738 C C . ASN A 1 95 ? 5.853 -7.446 -10.322 1.00 94.56 95 ASN A C 1
ATOM 740 O O . ASN A 1 95 ? 6.366 -8.506 -10.687 1.00 94.56 95 ASN A O 1
ATOM 744 N N . GLN A 1 96 ? 6.095 -6.272 -10.908 1.00 93.31 96 GLN A N 1
ATOM 745 C CA . GLN A 1 96 ? 6.936 -6.112 -12.097 1.00 93.31 96 GLN A CA 1
ATOM 746 C C . GLN A 1 96 ? 8.415 -6.455 -11.862 1.00 93.31 96 GLN A C 1
ATOM 748 O O . GLN A 1 96 ? 9.086 -6.920 -12.777 1.00 93.31 96 GLN A O 1
ATOM 753 N N . GLU A 1 97 ? 8.931 -6.289 -10.640 1.00 94.69 97 GLU A N 1
ATOM 754 C CA . GLU A 1 97 ? 10.331 -6.615 -10.332 1.00 94.69 97 GLU A CA 1
ATOM 755 C C . GLU A 1 97 ? 10.542 -8.126 -10.242 1.00 94.69 97 GLU A C 1
ATOM 757 O O . GLU A 1 97 ? 11.533 -8.646 -10.743 1.00 94.69 97 GLU A O 1
ATOM 762 N N . ARG A 1 98 ? 9.560 -8.862 -9.706 1.00 95.38 98 ARG A N 1
ATOM 763 C CA . ARG A 1 98 ? 9.570 -10.331 -9.760 1.00 95.38 98 ARG A CA 1
ATOM 764 C C . ARG A 1 98 ? 9.570 -10.835 -11.197 1.00 95.38 98 ARG A C 1
ATOM 766 O O . ARG A 1 98 ? 10.308 -11.759 -11.507 1.00 95.38 98 ARG A O 1
ATOM 773 N N . GLU A 1 99 ? 8.752 -10.235 -12.055 1.00 93.88 99 GLU A N 1
ATOM 774 C CA . GLU A 1 99 ? 8.707 -10.581 -13.477 1.00 93.88 99 GLU A CA 1
ATOM 775 C C . GLU A 1 99 ? 10.034 -10.272 -14.182 1.00 93.88 99 GLU A C 1
ATOM 777 O O . GLU A 1 99 ? 10.540 -11.117 -14.919 1.00 93.88 99 GLU A O 1
ATOM 782 N N . ARG A 1 100 ? 10.653 -9.123 -13.883 1.00 92.12 100 ARG A N 1
ATO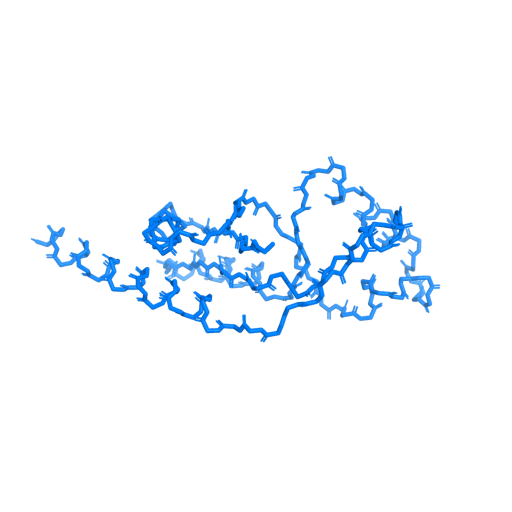M 783 C CA . ARG A 1 100 ? 11.986 -8.747 -14.381 1.00 92.12 100 ARG A CA 1
ATOM 784 C C . ARG A 1 100 ? 13.075 -9.746 -13.974 1.00 92.12 100 ARG A C 1
ATOM 786 O O . ARG A 1 100 ? 13.978 -10.008 -14.762 1.00 92.12 100 ARG A O 1
ATOM 793 N N . GLU A 1 101 ? 12.980 -10.323 -12.779 1.00 95.12 101 GLU A N 1
ATOM 794 C CA . GLU A 1 101 ? 13.881 -11.377 -12.287 1.00 95.12 101 GLU A CA 1
ATOM 795 C C . GLU A 1 101 ? 13.519 -12.792 -12.790 1.00 95.12 101 GLU A C 1
ATOM 797 O O . GLU A 1 101 ? 14.162 -13.769 -12.408 1.00 95.12 101 GLU A O 1
ATOM 802 N N . GLY A 1 102 ? 12.484 -12.941 -13.625 1.00 95.69 102 GLY A N 1
ATOM 803 C CA . GLY A 1 102 ? 12.017 -14.244 -14.113 1.00 95.69 102 GLY A CA 1
ATOM 804 C C . GLY A 1 102 ? 11.302 -15.093 -13.052 1.00 95.69 102 GLY A C 1
ATOM 805 O O . GLY A 1 102 ? 11.129 -16.301 -13.225 1.00 95.69 102 GLY A O 1
ATOM 806 N N . LEU A 1 103 ? 10.880 -14.487 -11.941 1.00 96.38 103 LEU A N 1
ATOM 807 C CA . LEU A 1 103 ? 10.125 -15.143 -10.878 1.00 96.38 103 LEU A CA 1
ATOM 808 C C . LEU A 1 103 ? 8.624 -15.150 -11.188 1.00 96.38 103 LEU A C 1
ATOM 810 O O . LEU A 1 103 ? 8.090 -14.294 -11.889 1.00 96.38 103 LEU A O 1
ATOM 814 N N . THR A 1 104 ? 7.892 -16.082 -10.573 1.00 94.06 104 THR A N 1
ATOM 815 C CA . THR A 1 104 ? 6.435 -16.168 -10.739 1.00 94.06 104 THR A CA 1
ATOM 816 C C . THR A 1 104 ? 5.740 -14.868 -10.314 1.00 94.06 104 THR A C 1
ATOM 818 O O . THR A 1 104 ? 5.858 -14.447 -9.152 1.00 94.06 104 THR A O 1
ATOM 821 N N . ASN A 1 105 ? 4.965 -14.289 -11.234 1.00 92.19 105 ASN A N 1
ATOM 822 C CA . ASN A 1 105 ? 4.150 -13.089 -11.047 1.00 92.19 105 ASN A CA 1
ATOM 823 C C . ASN A 1 105 ? 2.651 -13.437 -11.124 1.00 92.19 105 ASN A C 1
ATOM 825 O O . ASN A 1 105 ? 1.968 -13.165 -12.108 1.00 92.19 105 ASN A O 1
ATOM 829 N N . ASN A 1 106 ? 2.139 -14.108 -10.089 1.00 89.12 106 ASN A N 1
ATOM 830 C CA . ASN A 1 106 ? 0.723 -14.473 -10.029 1.00 89.12 106 ASN A CA 1
ATOM 831 C C . ASN A 1 106 ? -0.131 -13.232 -9.778 1.00 89.12 106 ASN A C 1
ATOM 833 O O . ASN A 1 106 ? -0.076 -12.668 -8.680 1.00 89.12 106 ASN A O 1
ATOM 837 N N . GLN A 1 107 ? -0.951 -12.862 -10.759 1.00 91.12 107 GLN A N 1
ATOM 838 C CA . GLN A 1 107 ? -1.865 -11.742 -10.602 1.00 91.12 107 GLN A CA 1
ATOM 839 C C . GLN A 1 107 ? -3.029 -12.087 -9.667 1.00 91.12 107 GLN A C 1
ATOM 841 O O . GLN A 1 107 ? -3.521 -13.219 -9.657 1.00 91.12 107 GLN A O 1
ATOM 846 N N . ASN A 1 108 ? -3.482 -11.112 -8.882 1.00 88.12 108 ASN A N 1
ATOM 847 C CA . ASN A 1 108 ? -4.678 -11.241 -8.059 1.00 88.12 108 ASN A CA 1
ATOM 848 C C . ASN A 1 108 ? -5.593 -10.032 -8.242 1.00 88.12 108 ASN A C 1
ATOM 850 O O . ASN A 1 108 ? -5.190 -8.908 -7.966 1.00 88.12 108 ASN A O 1
ATOM 854 N N . HIS A 1 109 ? -6.832 -10.299 -8.643 1.00 92.25 109 HIS A N 1
ATOM 855 C CA . HIS A 1 109 ? -7.870 -9.292 -8.872 1.00 92.25 109 HIS A CA 1
ATOM 856 C C . HIS A 1 109 ? -8.975 -9.337 -7.809 1.00 92.25 109 HIS A C 1
ATOM 858 O O . HIS A 1 109 ? -9.856 -8.482 -7.801 1.00 92.25 109 HIS A O 1
ATOM 864 N N . ASP A 1 110 ? -8.933 -10.317 -6.901 1.00 92.06 110 ASP A N 1
ATOM 865 C CA . ASP A 1 110 ? -9.914 -10.445 -5.827 1.00 92.06 110 ASP A CA 1
ATOM 866 C C . ASP A 1 110 ? -9.617 -9.455 -4.693 1.00 92.06 110 ASP A C 1
ATOM 868 O O . ASP A 1 110 ? -8.650 -9.600 -3.933 1.00 92.06 110 ASP A O 1
ATOM 872 N N . THR A 1 111 ? -10.466 -8.434 -4.597 1.00 92.12 111 THR A N 1
ATOM 873 C CA . THR A 1 111 ? -10.396 -7.364 -3.600 1.00 92.12 111 THR A CA 1
ATOM 874 C C . THR A 1 111 ? -11.233 -7.644 -2.351 1.00 92.12 111 THR A C 1
ATOM 876 O O . THR A 1 111 ? -11.038 -6.946 -1.352 1.00 92.12 111 THR A O 1
ATOM 879 N N . ASP A 1 112 ? -12.106 -8.662 -2.342 1.00 94.44 112 ASP A N 1
ATOM 880 C CA . ASP A 1 112 ? -13.016 -8.946 -1.217 1.00 94.44 112 ASP A CA 1
ATOM 881 C C . ASP A 1 112 ? -12.270 -9.121 0.121 1.00 94.44 112 ASP A C 1
ATOM 883 O O . ASP A 1 112 ? -12.646 -8.461 1.099 1.00 94.44 112 ASP A O 1
ATOM 887 N N . PRO A 1 113 ? -11.147 -9.869 0.195 1.00 91.25 113 PRO A N 1
ATOM 888 C CA . PRO A 1 113 ? -10.398 -10.006 1.441 1.00 91.25 113 PRO A CA 1
ATOM 889 C C . PRO A 1 113 ? -9.877 -8.667 1.983 1.00 91.25 113 PRO A C 1
ATOM 891 O O . PRO A 1 113 ? -9.873 -8.441 3.194 1.00 91.25 113 PRO A O 1
ATOM 894 N N . MET A 1 114 ? -9.449 -7.764 1.095 1.00 91.38 114 MET A N 1
ATOM 895 C CA . MET A 1 114 ? -8.938 -6.443 1.473 1.00 91.38 114 MET A CA 1
ATOM 896 C C . MET A 1 114 ? -10.072 -5.541 1.970 1.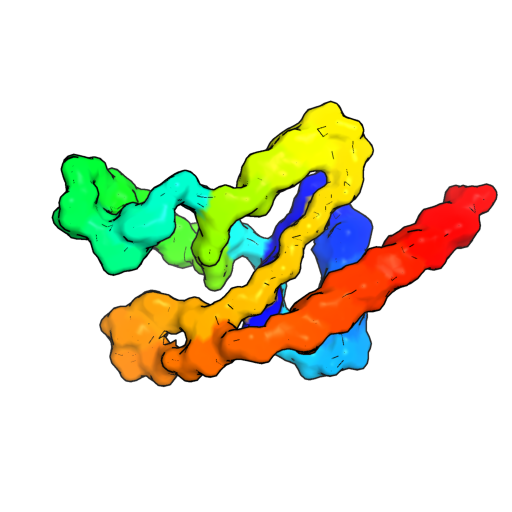00 91.38 114 MET A C 1
ATOM 898 O O . MET A 1 114 ? -9.934 -4.907 3.017 1.00 91.38 114 MET A O 1
ATOM 902 N N . ILE A 1 115 ? -11.219 -5.557 1.286 1.00 94.38 115 ILE A N 1
ATOM 903 C CA . ILE A 1 115 ? -12.409 -4.797 1.685 1.00 94.38 115 ILE A CA 1
ATOM 904 C C . ILE A 1 115 ? -12.878 -5.234 3.077 1.00 94.38 115 ILE A C 1
ATOM 906 O O . ILE A 1 115 ? -13.135 -4.388 3.934 1.00 94.38 115 ILE A O 1
ATOM 910 N N . ARG A 1 116 ? -12.933 -6.545 3.352 1.00 95.38 116 ARG A N 1
ATOM 911 C CA . ARG A 1 116 ? -13.307 -7.062 4.681 1.00 95.38 116 ARG A CA 1
ATOM 912 C C . ARG A 1 116 ? -12.362 -6.581 5.777 1.00 95.38 116 ARG A C 1
ATOM 914 O O . ARG A 1 116 ? -12.841 -6.127 6.814 1.00 95.38 116 ARG A O 1
ATOM 921 N N . ILE A 1 117 ? -11.049 -6.619 5.533 1.00 94.38 117 ILE A N 1
ATOM 922 C CA . ILE A 1 117 ? -10.038 -6.097 6.468 1.00 94.38 117 ILE A CA 1
ATOM 923 C C . ILE A 1 117 ? -10.275 -4.609 6.752 1.00 94.38 117 ILE A C 1
ATOM 925 O O . ILE A 1 117 ? -10.248 -4.202 7.913 1.00 94.38 117 ILE A O 1
ATOM 929 N N . ALA A 1 118 ? -10.513 -3.801 5.716 1.00 94.19 118 ALA A N 1
ATOM 930 C CA . ALA A 1 118 ? -10.748 -2.368 5.871 1.00 94.19 118 ALA A CA 1
ATOM 931 C C . ALA A 1 118 ? -12.012 -2.085 6.700 1.00 94.19 118 ALA A C 1
ATOM 933 O O . ALA A 1 118 ? -11.981 -1.281 7.633 1.00 94.19 118 ALA A O 1
ATOM 934 N N . VAL A 1 119 ? -13.111 -2.788 6.411 1.00 96.38 119 VAL A N 1
ATOM 935 C CA . VAL A 1 119 ? -14.374 -2.646 7.148 1.00 96.38 119 VAL A CA 1
ATOM 936 C C . VAL A 1 119 ? -14.216 -3.072 8.611 1.00 96.38 119 VAL A C 1
ATOM 938 O O . VAL A 1 119 ? -14.664 -2.353 9.505 1.00 96.38 119 VAL A O 1
ATOM 941 N N . ASP A 1 120 ? -13.568 -4.207 8.882 1.00 95.69 120 ASP A N 1
ATOM 942 C CA . ASP A 1 120 ? -13.310 -4.667 10.253 1.00 95.69 120 ASP A CA 1
ATOM 943 C C . ASP A 1 120 ? -12.414 -3.696 11.024 1.00 95.69 120 ASP A C 1
ATOM 945 O O . ASP A 1 120 ? -12.676 -3.407 12.193 1.00 95.69 120 ASP A O 1
ATOM 949 N N . SER A 1 121 ? -11.421 -3.112 10.357 1.00 94.81 121 SER A N 1
ATOM 950 C CA . SER A 1 121 ? -10.565 -2.102 10.968 1.00 94.81 121 SER A CA 1
ATOM 951 C C . SER A 1 121 ? -11.354 -0.859 11.383 1.00 94.81 121 SER A C 1
ATOM 953 O O . SER A 1 121 ? -11.197 -0.367 12.505 1.00 94.81 121 SER A O 1
ATOM 955 N N . ILE A 1 122 ? -12.254 -0.378 10.523 1.00 95.12 122 ILE A N 1
ATOM 956 C CA . ILE A 1 122 ? -13.134 0.752 10.842 1.00 95.12 122 ILE A CA 1
ATOM 957 C C . ILE A 1 122 ? -14.056 0.401 12.018 1.00 95.12 122 ILE A C 1
ATOM 959 O O . ILE A 1 122 ? -14.196 1.206 12.937 1.00 95.12 122 ILE A O 1
ATOM 963 N N . ARG A 1 123 ? -14.635 -0.810 12.052 1.00 96.12 123 ARG A N 1
ATOM 964 C CA . ARG A 1 123 ? -15.446 -1.273 13.195 1.00 96.12 123 ARG A CA 1
ATOM 965 C C . ARG A 1 123 ? -14.655 -1.247 14.501 1.00 96.12 123 ARG A C 1
ATOM 967 O O . ARG A 1 123 ? -15.161 -0.735 15.498 1.00 96.12 123 ARG A O 1
ATOM 974 N N . ASN A 1 124 ? -13.422 -1.753 14.494 1.00 93.88 124 ASN A N 1
ATOM 975 C CA . ASN A 1 124 ? -12.563 -1.758 15.679 1.00 93.88 124 ASN A CA 1
ATOM 976 C C . ASN A 1 124 ? -12.253 -0.332 16.152 1.00 93.88 124 ASN A C 1
ATOM 978 O O . ASN A 1 124 ? -12.330 -0.058 17.347 1.00 93.88 124 ASN A O 1
ATOM 982 N N . LEU A 1 125 ? -11.971 0.590 15.224 1.00 93.12 125 LEU A N 1
ATOM 983 C CA . LEU A 1 125 ? -11.727 1.998 15.550 1.00 93.12 125 LEU A CA 1
ATOM 984 C C . LEU A 1 125 ? -12.961 2.659 16.179 1.00 93.12 125 LEU A C 1
ATOM 986 O O . LEU A 1 125 ? -12.820 3.361 17.175 1.00 93.12 125 LEU A O 1
ATOM 990 N N . ILE A 1 126 ? -14.163 2.390 15.658 1.00 95.06 126 ILE A N 1
ATOM 991 C CA . ILE A 1 126 ? -15.422 2.904 16.225 1.00 95.06 126 ILE A CA 1
ATOM 992 C C . ILE A 1 126 ? -15.627 2.399 17.660 1.00 95.06 126 ILE A C 1
ATOM 994 O O . ILE A 1 126 ? -16.016 3.169 18.535 1.00 95.06 126 ILE A O 1
ATOM 998 N N . VAL A 1 127 ? -15.377 1.111 17.920 1.00 93.94 127 VAL A N 1
ATOM 999 C CA . VAL A 1 127 ? -15.504 0.534 19.270 1.00 93.94 127 VAL A CA 1
ATOM 1000 C C . VAL A 1 127 ? -14.477 1.142 20.227 1.00 93.94 127 VAL A C 1
ATOM 1002 O O . VAL A 1 127 ? -14.836 1.531 21.334 1.00 93.94 127 VAL A O 1
ATOM 1005 N N . GLN A 1 128 ? -13.219 1.274 19.799 1.00 89.56 128 GLN A N 1
ATOM 1006 C CA . GLN A 1 128 ? -12.167 1.909 20.598 1.00 89.56 128 GLN A CA 1
ATOM 1007 C C . GLN A 1 128 ? -12.500 3.366 20.931 1.00 89.56 128 GLN A C 1
ATOM 1009 O O . GLN A 1 128 ? -12.285 3.794 22.058 1.00 89.56 128 GLN A O 1
ATOM 1014 N N . GLU A 1 129 ? -13.042 4.128 19.979 1.00 89.56 129 GLU A N 1
ATOM 1015 C CA . GLU A 1 129 ? -13.466 5.508 20.225 1.00 89.56 129 GLU A CA 1
ATOM 1016 C C . GLU A 1 129 ? -14.620 5.587 21.223 1.00 89.56 129 GLU A C 1
ATOM 1018 O O . GLU A 1 129 ? -14.566 6.422 22.117 1.00 89.56 129 GLU A O 1
ATOM 1023 N N . LYS A 1 130 ? -15.611 4.691 21.140 1.00 90.88 130 LYS A N 1
ATOM 1024 C CA . LYS A 1 130 ? -16.714 4.632 22.115 1.00 90.88 130 LYS A CA 1
ATOM 1025 C C . LYS A 1 130 ? -16.256 4.282 23.530 1.00 90.88 130 LYS A C 1
ATOM 1027 O O . LYS A 1 130 ? -16.839 4.787 24.475 1.00 90.88 130 LYS A O 1
ATOM 1032 N N . ASN A 1 131 ? -15.245 3.424 23.665 1.00 85.44 131 ASN A N 1
ATOM 1033 C CA . ASN A 1 131 ? -14.716 2.997 24.964 1.00 85.44 131 ASN A CA 1
ATOM 1034 C C . ASN A 1 131 ? -13.727 4.003 25.583 1.00 85.44 131 ASN A C 1
ATOM 1036 O O . ASN A 1 131 ? -13.349 3.841 26.738 1.00 85.44 131 ASN A O 1
ATOM 1040 N N . ASN A 1 132 ? -13.269 4.991 24.807 1.00 71.06 132 ASN A N 1
ATOM 1041 C CA . ASN A 1 132 ? -12.371 6.063 25.251 1.00 71.06 132 ASN A CA 1
ATOM 1042 C C . ASN A 1 132 ? -13.125 7.358 25.624 1.00 71.06 132 ASN A C 1
ATOM 1044 O O . ASN A 1 132 ? -12.482 8.386 25.849 1.00 71.06 132 ASN A O 1
ATOM 1048 N N . ILE A 1 133 ? -14.461 7.314 25.636 1.00 48.88 133 ILE A N 1
ATOM 1049 C CA . ILE A 1 133 ? -15.372 8.346 26.157 1.00 48.88 133 ILE A CA 1
ATOM 1050 C C . ILE A 1 133 ? -15.854 7.875 27.528 1.00 48.88 133 ILE A C 1
ATOM 1052 O O . ILE A 1 133 ? -15.918 8.727 28.439 1.00 48.88 133 ILE A O 1
#

Solvent-accessible surface area (backbone atoms only — not comparable to full-atom values): 7642 Å² total; per-residue (Å²): 113,38,32,44,34,45,52,81,44,73,67,50,37,50,34,37,50,52,30,29,57,76,68,70,51,60,66,48,72,51,52,63,45,59,47,94,50,73,60,53,71,82,44,22,83,79,41,99,60,15,73,58,43,51,56,51,50,55,49,41,54,75,72,58,44,74,48,78,54,63,55,61,60,60,49,37,54,52,22,58,75,72,71,48,86,41,64,50,78,45,81,55,37,65,47,70,67,40,46,75,73,73,40,89,57,76,69,48,86,81,52,65,71,57,52,52,25,54,53,47,17,51,50,50,51,54,53,53,55,64,74,73,109

Secondary structure (DSSP, 8-state):
---EEEESSTHHHHHHHHHHHHTT---EES-EEE-S-HHHHH-GGGSTTHHHHHHHHHHHHHTT--EEESSHHHHHHHHHHTT---EEE------HHHHHTT---------HHHHHHHHHHHHHHHHHHHHT-

Sequence (133 aa):
RIPTFISSRPAVPISLIESAKKSKIKYHVGVIQSKDSFYGEHQPEKHPVGKELISKWEAWIKMGCLASEMESAALFITGMYRKVKVGCCLLVLANQEREREGLTNNQNHDTDPMIRIAVDSIRNLIVQEKNNI

Foldseek 3Di:
DAKEKDWPDPLLSVLLVVLCVVVVHHYDYDAAAADPDPCCQVPLVPDPCSVVSVVVVVVCVVVPHDYYYHPVVVVRVVCVVVVHIDMDIDDCQWDVVCVVVVHDTDGDPDCVSVVSSNVSSVVVVVVVVVVVD

Mean predicted aligned error: 4.94 Å

Nearest PDB structures (foldseek):
  3qpb-assembly1_A  TM=9.971E-01  e=7.885E-12  Streptococcus pyogenes serotype M6
  3qpb-assembly3_R  TM=9.966E-01  e=1.158E-10  Streptococcus pyogenes serotype M6
  2oec-assembly1_C  TM=7.456E-01  e=1.238E-04  Salmonella enterica subsp. enterica serovar Typhimurium str. LT2
  1u1g-assembly1_E  TM=7.520E-01  e=1.599E-04  Escherichia coli
  1u1g-assembly1_A  TM=7.672E-01  e=3.444E-04  Escherichia coli